Protein AF-A0A6B2VFT3-F1 (afdb_monomer_lite)

Structure (mmCIF, N/CA/C/O backbone):
data_AF-A0A6B2VFT3-F1
#
_entry.id   AF-A0A6B2VFT3-F1
#
loop_
_atom_site.group_PDB
_atom_site.id
_atom_site.type_symbol
_atom_site.label_atom_id
_atom_site.label_alt_id
_atom_site.label_comp_id
_atom_site.label_asym_id
_atom_site.label_entity_id
_atom_site.label_seq_id
_atom_site.pdbx_PDB_ins_code
_atom_site.Cartn_x
_atom_site.Cartn_y
_atom_site.Cartn_z
_atom_site.occupancy
_atom_site.B_iso_or_equiv
_atom_site.auth_seq_id
_atom_site.auth_comp_id
_atom_site.auth_asym_id
_atom_site.auth_atom_id
_atom_site.pdbx_PDB_model_num
ATOM 1 N N . MET A 1 1 ? -13.872 17.347 -21.518 1.00 41.34 1 MET A N 1
ATOM 2 C CA . MET A 1 1 ? -14.284 16.043 -22.066 1.00 41.34 1 MET A CA 1
ATOM 3 C C . MET A 1 1 ? -13.185 15.643 -23.029 1.00 41.34 1 MET A C 1
ATOM 5 O O . MET A 1 1 ? -13.126 16.195 -24.115 1.00 41.34 1 MET A O 1
ATOM 9 N N . THR A 1 2 ? -12.223 14.849 -22.569 1.00 34.91 2 THR A N 1
ATOM 10 C CA . THR A 1 2 ? -11.095 14.399 -23.394 1.00 34.91 2 THR A CA 1
ATOM 11 C C . THR A 1 2 ? -11.038 12.887 -23.328 1.00 34.91 2 THR A C 1
ATOM 13 O O . THR A 1 2 ? -10.914 12.299 -22.257 1.00 34.91 2 THR A O 1
ATOM 16 N N . ASP A 1 3 ? -11.230 12.330 -24.512 1.00 42.72 3 ASP A N 1
ATOM 17 C CA . ASP A 1 3 ? -11.231 10.932 -24.892 1.00 42.72 3 ASP A CA 1
ATOM 18 C C . ASP A 1 3 ? -9.810 10.364 -24.752 1.00 42.72 3 ASP A C 1
ATOM 20 O O . ASP A 1 3 ? -8.847 10.969 -25.229 1.00 42.72 3 ASP A O 1
ATOM 24 N N . GLN A 1 4 ? -9.661 9.245 -24.043 1.00 43.94 4 GLN A N 1
ATOM 25 C CA . GLN A 1 4 ? -8.425 8.463 -24.034 1.00 43.94 4 GLN A CA 1
ATOM 26 C C . GLN A 1 4 ? -8.729 7.106 -24.663 1.00 43.94 4 GLN A C 1
ATOM 28 O O . GLN A 1 4 ? -9.179 6.184 -23.988 1.00 43.94 4 GLN A O 1
ATOM 33 N N . ALA A 1 5 ? -8.473 7.008 -25.965 1.00 39.91 5 ALA A N 1
ATOM 34 C CA . ALA A 1 5 ? -8.358 5.742 -26.669 1.00 39.91 5 ALA A CA 1
ATOM 35 C C . ALA A 1 5 ? -6.962 5.153 -26.409 1.00 39.91 5 ALA A C 1
ATOM 37 O O . ALA A 1 5 ? -5.946 5.833 -26.570 1.00 39.91 5 ALA A O 1
ATOM 38 N N . VAL A 1 6 ? -6.923 3.895 -25.976 1.00 45.75 6 VAL A N 1
ATOM 39 C CA . VAL A 1 6 ? -5.705 3.096 -25.818 1.00 45.75 6 VAL A CA 1
ATOM 40 C C . VAL A 1 6 ? -5.844 1.868 -26.705 1.00 45.75 6 VAL A C 1
ATOM 42 O O . VAL A 1 6 ? -6.513 0.910 -26.334 1.00 45.75 6 VAL A O 1
ATOM 45 N N . ASP A 1 7 ? -5.220 1.910 -27.880 1.00 37.69 7 ASP A N 1
ATOM 46 C CA . ASP A 1 7 ? -4.957 0.703 -28.658 1.00 37.69 7 ASP A CA 1
ATOM 47 C C . ASP A 1 7 ? -3.831 -0.072 -27.972 1.00 37.69 7 ASP A C 1
ATOM 49 O O . ASP A 1 7 ? -2.713 0.425 -27.803 1.00 37.69 7 ASP A O 1
ATOM 53 N N . ALA A 1 8 ? -4.140 -1.295 -27.560 1.00 39.00 8 ALA A N 1
ATOM 54 C CA . ALA A 1 8 ? -3.167 -2.274 -27.120 1.00 39.00 8 ALA A CA 1
ATOM 55 C C . ALA A 1 8 ? -3.342 -3.497 -28.011 1.00 39.00 8 ALA A C 1
ATOM 57 O O . ALA A 1 8 ? -4.253 -4.291 -27.799 1.00 39.00 8 ALA A O 1
ATOM 58 N N . ASP A 1 9 ? -2.477 -3.624 -29.013 1.00 39.12 9 ASP A N 1
ATOM 59 C CA . ASP A 1 9 ? -2.381 -4.847 -29.793 1.00 39.12 9 ASP A CA 1
ATOM 60 C C . ASP A 1 9 ? -1.041 -5.538 -29.516 1.00 39.12 9 ASP A C 1
ATOM 62 O O . ASP A 1 9 ? 0.028 -4.922 -29.557 1.00 39.12 9 ASP A O 1
ATOM 66 N N . GLY A 1 10 ? -1.140 -6.834 -29.224 1.00 41.69 10 GLY A N 1
ATOM 67 C CA . GLY A 1 10 ? -0.089 -7.823 -29.438 1.00 41.69 10 GLY A CA 1
ATOM 68 C C . GLY A 1 10 ? 1.031 -7.953 -28.403 1.00 41.69 10 GLY A C 1
ATOM 69 O O . GLY A 1 10 ? 2.147 -7.503 -28.640 1.00 41.69 10 GLY A O 1
ATOM 70 N N . ALA A 1 11 ? 0.810 -8.763 -27.360 1.00 41.25 11 ALA A N 1
ATOM 71 C CA . ALA A 1 11 ? 1.808 -9.757 -26.939 1.00 41.25 11 ALA A CA 1
ATOM 72 C C . ALA A 1 11 ? 1.169 -10.874 -26.095 1.00 41.25 11 ALA A C 1
ATOM 74 O O . ALA A 1 11 ? 1.016 -10.765 -24.880 1.00 41.25 11 ALA A O 1
ATOM 75 N N . ASN A 1 12 ? 0.844 -11.980 -26.768 1.00 47.03 12 ASN A N 1
ATOM 76 C CA . ASN A 1 12 ? 0.576 -13.280 -26.159 1.00 47.03 12 ASN A CA 1
ATOM 77 C C . ASN A 1 12 ? 1.752 -13.705 -25.264 1.00 47.03 12 ASN A C 1
ATOM 79 O O . ASN A 1 12 ? 2.849 -13.943 -25.769 1.00 47.03 12 ASN A O 1
ATOM 83 N N . LEU A 1 13 ? 1.512 -13.887 -23.964 1.00 55.38 13 LEU A N 1
ATOM 84 C CA . LEU A 1 13 ? 2.362 -14.706 -23.102 1.00 55.38 13 LEU A CA 1
ATOM 85 C C . LEU A 1 13 ? 1.484 -15.711 -22.358 1.00 55.38 13 LEU A C 1
ATOM 87 O O . LEU A 1 13 ? 0.779 -15.391 -21.403 1.00 55.38 13 LEU A O 1
ATOM 91 N N . SER A 1 14 ? 1.535 -16.928 -22.897 1.00 48.56 14 SER A N 1
ATOM 92 C CA . SER A 1 14 ? 0.898 -18.157 -22.444 1.00 48.56 14 SER A CA 1
ATOM 93 C C . SER A 1 14 ? 0.944 -18.337 -20.926 1.00 48.56 14 SER A C 1
ATOM 95 O O . SER A 1 14 ? 1.962 -18.107 -20.273 1.00 48.56 14 SER A O 1
ATOM 97 N N . GLY A 1 15 ? -0.183 -18.801 -20.388 1.00 51.72 15 GLY A N 1
ATOM 98 C CA . GLY A 1 15 ? -0.405 -19.024 -18.972 1.00 51.72 15 GLY A CA 1
ATOM 99 C C . GLY A 1 15 ? 0.516 -20.076 -18.358 1.00 51.72 15 GLY A C 1
ATOM 100 O O . GLY A 1 15 ? 0.605 -21.190 -18.850 1.00 51.72 15 GLY A O 1
ATOM 101 N N . THR A 1 16 ? 1.137 -19.680 -17.248 1.00 47.50 16 THR A N 1
ATOM 102 C CA . THR A 1 16 ? 1.447 -20.453 -16.029 1.00 47.50 16 THR A CA 1
ATOM 103 C C . THR A 1 16 ? 2.081 -19.467 -15.051 1.00 47.50 16 THR A C 1
ATOM 105 O O . THR A 1 16 ? 3.251 -19.566 -14.710 1.00 47.50 16 THR A O 1
ATOM 108 N N . ASP A 1 17 ? 1.329 -18.448 -14.640 1.00 44.75 17 ASP A N 1
ATOM 109 C CA . ASP A 1 17 ? 1.875 -17.377 -13.804 1.00 44.75 17 ASP A CA 1
ATOM 110 C C . ASP A 1 17 ? 1.174 -17.368 -12.443 1.00 44.75 17 ASP A C 1
ATOM 112 O O . ASP A 1 17 ? 0.730 -16.339 -11.931 1.00 44.75 17 ASP A O 1
ATOM 116 N N . ARG A 1 18 ? 1.124 -18.548 -11.801 1.00 52.19 18 ARG A N 1
ATOM 117 C CA . ARG A 1 18 ? 1.187 -18.597 -10.334 1.00 52.19 18 ARG A CA 1
ATOM 118 C C . ARG A 1 18 ? 2.610 -18.185 -9.970 1.00 52.19 18 ARG A C 1
ATOM 120 O O . ARG A 1 18 ? 3.429 -19.013 -9.588 1.00 52.19 18 ARG A O 1
ATOM 127 N N . SER A 1 19 ? 2.904 -16.905 -10.187 1.00 51.16 19 SER A N 1
ATOM 128 C CA . SER A 1 19 ? 4.177 -16.316 -9.824 1.00 51.16 19 SER A CA 1
ATOM 129 C C . SER A 1 19 ? 4.296 -16.528 -8.315 1.00 51.16 19 SER A C 1
ATOM 131 O O . SER A 1 19 ? 3.402 -16.081 -7.580 1.00 51.16 19 SER A O 1
ATOM 133 N N . PRO A 1 20 ? 5.287 -17.306 -7.842 1.00 48.97 20 PRO A N 1
ATOM 134 C CA . PRO A 1 20 ? 5.480 -17.501 -6.416 1.00 48.97 20 PRO A CA 1
ATOM 135 C C . PRO A 1 20 ? 5.584 -16.119 -5.773 1.00 48.97 20 PRO A C 1
ATOM 137 O O . PRO A 1 20 ? 6.098 -15.192 -6.402 1.00 48.97 20 PRO A O 1
ATOM 140 N N . ALA A 1 21 ? 5.058 -15.964 -4.552 1.00 56.84 21 ALA A N 1
ATOM 141 C CA . ALA A 1 21 ? 5.315 -14.769 -3.757 1.00 56.84 21 ALA A CA 1
ATOM 142 C C . ALA A 1 21 ? 6.821 -14.511 -3.843 1.00 56.84 21 ALA A C 1
ATOM 144 O O . ALA A 1 21 ? 7.601 -15.375 -3.434 1.00 56.84 21 ALA A O 1
ATOM 145 N N . ALA A 1 22 ? 7.208 -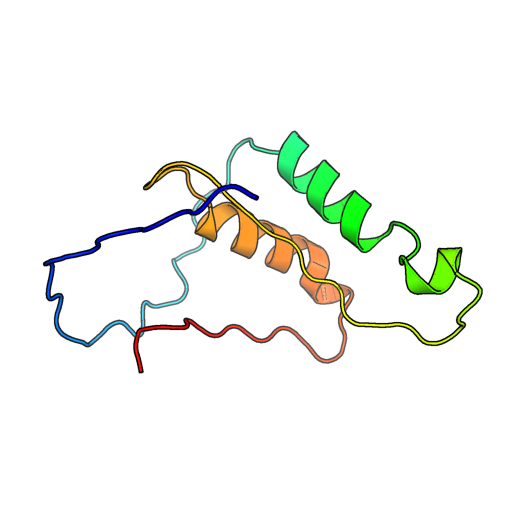13.425 -4.521 1.00 56.44 22 ALA A N 1
ATOM 146 C CA . ALA A 1 22 ? 8.600 -13.155 -4.821 1.00 56.44 22 ALA A CA 1
ATOM 147 C C . ALA A 1 22 ? 9.373 -13.289 -3.508 1.00 56.44 22 ALA A C 1
ATOM 149 O O . ALA A 1 22 ? 8.940 -12.740 -2.490 1.00 56.44 22 ALA A O 1
ATOM 150 N N . ALA A 1 23 ? 10.459 -14.074 -3.512 1.00 55.72 23 ALA A N 1
ATOM 151 C CA . ALA A 1 23 ? 11.365 -14.147 -2.369 1.00 55.72 23 ALA A CA 1
ATOM 152 C C . ALA A 1 23 ? 11.607 -12.713 -1.881 1.00 55.72 23 ALA A C 1
ATOM 154 O O . ALA A 1 23 ? 11.755 -11.851 -2.752 1.00 55.72 23 ALA A O 1
ATOM 155 N N . PRO A 1 24 ? 11.575 -12.431 -0.563 1.00 59.22 24 PRO A N 1
ATOM 156 C CA . PRO A 1 24 ? 11.543 -11.065 -0.060 1.00 59.22 24 PRO A CA 1
ATOM 157 C C . PRO A 1 24 ? 12.792 -10.320 -0.527 1.00 59.22 24 PRO A C 1
ATOM 159 O O . PRO A 1 24 ? 13.861 -10.392 0.074 1.00 59.22 24 PRO A O 1
ATOM 162 N N . GLY A 1 25 ? 12.652 -9.641 -1.661 1.00 65.56 25 GLY A N 1
ATOM 163 C CA . GLY A 1 25 ? 13.644 -8.740 -2.192 1.00 65.56 25 GLY A CA 1
ATOM 164 C C . GLY A 1 25 ? 13.704 -7.546 -1.261 1.00 65.56 25 GLY A C 1
ATOM 165 O O . GLY A 1 25 ? 12.694 -7.122 -0.696 1.00 65.56 25 GLY A O 1
ATOM 166 N N . LEU A 1 26 ? 14.899 -7.002 -1.085 1.00 80.69 26 LEU A N 1
ATOM 167 C CA . LEU A 1 26 ? 15.057 -5.761 -0.347 1.00 80.69 26 LEU A CA 1
ATOM 168 C C . LEU A 1 26 ? 14.296 -4.658 -1.094 1.00 80.69 26 LEU A C 1
ATOM 170 O O . LEU A 1 26 ? 14.646 -4.307 -2.221 1.00 80.69 26 LEU A O 1
ATOM 174 N N . PHE A 1 27 ? 13.248 -4.117 -0.472 1.00 89.12 27 PHE A N 1
ATOM 175 C CA . PHE A 1 27 ? 12.587 -2.910 -0.954 1.00 89.12 27 PHE A CA 1
ATOM 176 C C . PHE A 1 27 ? 13.376 -1.697 -0.457 1.00 89.12 27 PHE A C 1
ATOM 178 O O . PHE A 1 27 ? 13.479 -1.463 0.747 1.00 89.12 27 PHE A O 1
ATOM 185 N N . LEU A 1 28 ? 13.967 -0.938 -1.380 1.00 90.56 28 LEU A N 1
ATOM 186 C CA . LEU A 1 28 ? 14.844 0.188 -1.058 1.00 90.56 28 LEU A CA 1
ATOM 187 C C . LEU A 1 28 ? 14.262 1.507 -1.571 1.00 90.56 28 LEU A C 1
ATOM 189 O O . LEU A 1 28 ? 13.749 1.595 -2.687 1.00 90.56 28 LEU A O 1
ATOM 193 N N . GLY A 1 29 ? 14.406 2.563 -0.768 1.00 93.44 29 GLY A N 1
ATOM 194 C CA . GLY A 1 29 ? 13.929 3.903 -1.109 1.00 93.44 29 GLY A CA 1
ATOM 195 C C . GLY A 1 29 ? 12.402 4.031 -1.087 1.00 93.44 29 GLY A C 1
ATOM 196 O O . GLY A 1 29 ? 11.713 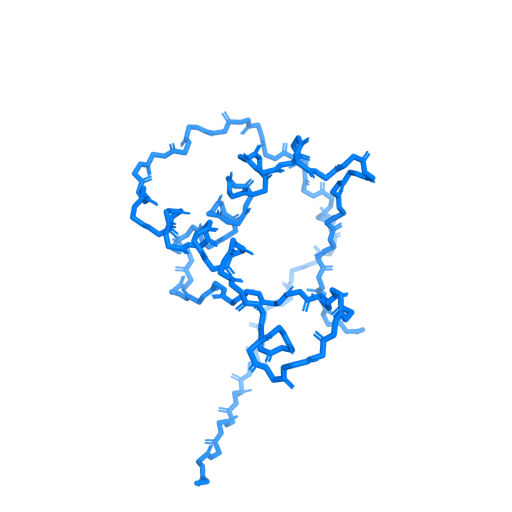3.308 -0.373 1.00 93.44 29 GLY A O 1
ATOM 197 N N . ARG A 1 30 ? 11.874 5.006 -1.843 1.00 95.06 30 ARG A N 1
ATOM 198 C CA . ARG A 1 30 ? 10.426 5.257 -2.034 1.00 95.06 30 ARG A CA 1
ATOM 199 C C . ARG A 1 30 ? 9.624 5.497 -0.742 1.00 95.06 30 ARG A C 1
ATOM 201 O O . ARG A 1 30 ? 8.415 5.276 -0.665 1.00 95.06 30 ARG A O 1
ATOM 208 N N . THR A 1 31 ? 10.314 5.966 0.295 1.00 94.69 31 THR A N 1
ATOM 209 C CA . THR A 1 31 ? 9.747 6.246 1.621 1.00 94.69 31 THR A CA 1
ATOM 210 C C . THR A 1 31 ? 8.707 7.360 1.577 1.00 94.69 31 THR A C 1
ATOM 212 O O . THR A 1 31 ? 7.744 7.331 2.342 1.00 94.69 31 THR A O 1
ATOM 215 N N . ARG A 1 32 ? 8.874 8.328 0.669 1.00 96.75 32 ARG A N 1
ATOM 216 C CA . ARG A 1 32 ? 7.920 9.420 0.464 1.00 96.75 32 ARG A CA 1
ATOM 217 C C . ARG A 1 32 ? 6.581 8.887 -0.035 1.00 96.75 32 ARG A C 1
ATOM 219 O O . ARG A 1 32 ? 5.552 9.198 0.551 1.00 96.75 32 ARG A O 1
ATOM 226 N N . GLU A 1 33 ? 6.608 8.056 -1.064 1.00 96.94 33 GLU A N 1
ATOM 227 C CA . GLU A 1 33 ? 5.424 7.480 -1.691 1.00 96.94 33 GLU A CA 1
ATOM 228 C C . GLU A 1 33 ? 4.684 6.561 -0.714 1.00 96.94 33 GLU A C 1
ATOM 230 O O . GLU A 1 33 ? 3.468 6.653 -0.581 1.00 96.94 33 GLU A O 1
ATOM 235 N N . LEU A 1 34 ? 5.412 5.733 0.044 1.00 96.56 34 LEU A N 1
ATOM 236 C CA . LEU A 1 34 ? 4.824 4.919 1.115 1.00 96.56 34 LEU A CA 1
ATOM 237 C C . LEU A 1 34 ? 4.163 5.776 2.199 1.00 96.56 34 LEU A C 1
ATOM 239 O O . LEU A 1 34 ? 3.073 5.454 2.672 1.00 96.56 34 LEU A O 1
ATOM 243 N N . LYS A 1 35 ? 4.807 6.878 2.598 1.00 95.56 35 LYS A N 1
ATOM 244 C CA . LYS A 1 35 ? 4.250 7.804 3.588 1.00 95.56 35 LYS A CA 1
ATOM 245 C C . LYS A 1 35 ? 2.962 8.455 3.082 1.00 95.56 35 LYS A C 1
ATOM 247 O O . LYS A 1 35 ? 2.001 8.517 3.843 1.00 95.56 35 LYS A O 1
ATOM 252 N N . GLU A 1 36 ? 2.946 8.916 1.834 1.00 95.25 36 GLU A N 1
ATOM 253 C CA . GLU A 1 36 ? 1.770 9.519 1.195 1.00 95.25 36 GLU A CA 1
ATOM 254 C C . GLU A 1 36 ? 0.615 8.507 1.101 1.00 95.25 36 GLU A C 1
ATOM 256 O O . GLU A 1 36 ? -0.476 8.783 1.595 1.00 95.25 36 GLU A O 1
ATOM 261 N N . LEU A 1 37 ? 0.875 7.287 0.616 1.00 95.19 37 LEU A N 1
ATOM 262 C CA . LEU A 1 37 ? -0.137 6.226 0.529 1.00 95.19 37 LEU A CA 1
ATOM 263 C C . LEU A 1 37 ? -0.715 5.845 1.900 1.00 95.19 37 LEU A C 1
ATOM 265 O O . LEU A 1 37 ? -1.924 5.669 2.037 1.00 95.19 37 LEU A O 1
ATOM 269 N N . ARG A 1 38 ? 0.126 5.742 2.938 1.00 93.88 38 ARG A N 1
ATOM 270 C CA . ARG A 1 38 ? -0.349 5.493 4.310 1.00 93.88 38 ARG A CA 1
ATOM 271 C C . ARG A 1 38 ? -1.210 6.647 4.817 1.00 93.88 38 ARG A C 1
ATOM 273 O O . ARG A 1 38 ? -2.248 6.396 5.418 1.00 93.88 38 ARG A O 1
ATOM 280 N N . ALA A 1 39 ? -0.811 7.891 4.560 1.00 92.00 39 ALA A N 1
ATOM 281 C CA . ALA A 1 39 ? -1.590 9.058 4.962 1.00 92.00 39 ALA A CA 1
ATOM 282 C C . ALA A 1 39 ? -2.978 9.082 4.299 1.00 92.00 39 ALA A C 1
ATOM 284 O O . ALA A 1 39 ? -3.952 9.437 4.959 1.00 92.00 39 ALA A O 1
ATOM 285 N N . ASP A 1 40 ? -3.096 8.647 3.042 1.00 90.00 40 ASP A N 1
ATOM 286 C CA . ASP A 1 40 ? -4.386 8.565 2.347 1.00 90.00 40 ASP A CA 1
ATOM 287 C C . ASP A 1 40 ? -5.331 7.507 2.936 1.00 90.00 40 ASP A C 1
ATOM 289 O O . ASP A 1 40 ? -6.553 7.704 2.939 1.00 90.00 40 ASP A O 1
ATOM 293 N N . ILE A 1 41 ? -4.785 6.411 3.477 1.00 88.88 41 ILE A N 1
ATOM 294 C CA . ILE A 1 41 ? -5.560 5.405 4.221 1.00 88.88 41 ILE A CA 1
ATOM 295 C C . ILE A 1 41 ? -6.111 6.015 5.515 1.00 88.88 41 ILE A C 1
ATOM 297 O O . ILE A 1 41 ? -7.304 5.879 5.791 1.00 88.88 41 ILE A O 1
ATOM 301 N N . GLU A 1 42 ? -5.266 6.719 6.274 1.00 84.94 42 GLU A N 1
ATOM 302 C CA . GLU A 1 42 ? -5.646 7.318 7.564 1.00 84.94 42 GLU A CA 1
ATOM 303 C C . GLU A 1 42 ? -6.574 8.526 7.425 1.00 84.94 42 GLU A C 1
ATOM 305 O O . GLU A 1 42 ? -7.368 8.824 8.319 1.00 84.94 42 GLU A O 1
ATOM 310 N N . ARG A 1 43 ? -6.468 9.263 6.317 1.00 81.69 43 ARG A N 1
ATOM 311 C CA . ARG A 1 43 ? -7.235 10.488 6.088 1.00 81.69 43 ARG A CA 1
ATOM 312 C C . ARG A 1 43 ? -8.729 10.204 6.184 1.00 81.69 43 ARG A C 1
ATOM 314 O O . ARG A 1 43 ? -9.196 9.220 5.621 1.00 81.69 43 ARG A O 1
ATOM 321 N N . ALA A 1 44 ? -9.496 11.104 6.804 1.00 70.88 44 ALA A N 1
ATOM 322 C CA . ALA A 1 44 ? -10.957 11.023 6.847 1.00 70.88 44 ALA A CA 1
ATOM 323 C C . ALA A 1 44 ? -11.552 10.810 5.442 1.00 70.88 44 ALA A C 1
ATOM 325 O O . ALA A 1 44 ? -11.175 11.483 4.478 1.00 70.88 44 ALA A O 1
ATOM 326 N N . GLY A 1 45 ? -12.463 9.843 5.325 1.00 69.06 45 GLY A N 1
ATOM 327 C CA . GLY A 1 45 ? -13.043 9.474 4.037 1.00 69.06 45 GLY A CA 1
ATOM 328 C C . GLY A 1 45 ? -13.943 10.574 3.512 1.00 69.06 45 GLY A C 1
ATOM 329 O O . GLY A 1 45 ? -14.455 11.380 4.286 1.00 69.06 45 GLY A O 1
ATOM 330 N N . LEU A 1 46 ? -14.181 10.588 2.199 1.00 68.69 46 LEU A N 1
ATOM 331 C CA . LEU A 1 46 ? -15.107 11.545 1.592 1.00 68.69 46 LEU A CA 1
ATOM 332 C C . LEU A 1 46 ? -16.486 11.491 2.269 1.00 68.69 46 LEU A C 1
ATOM 334 O O . LEU A 1 46 ? -17.104 12.526 2.496 1.00 68.69 46 LEU A O 1
ATOM 338 N N . ASP A 1 47 ? -16.924 10.298 2.672 1.00 64.69 47 ASP A N 1
ATOM 339 C CA . ASP A 1 47 ? -18.161 10.097 3.425 1.00 64.69 47 ASP A CA 1
ATOM 340 C C . ASP A 1 47 ? -18.112 10.698 4.831 1.00 64.69 47 ASP A C 1
ATOM 342 O O . ASP A 1 47 ? -19.065 11.360 5.232 1.00 64.69 47 ASP A O 1
ATOM 346 N N . THR A 1 48 ? -16.988 10.556 5.538 1.00 66.19 48 THR A N 1
ATOM 347 C CA . THR A 1 48 ? -16.766 11.179 6.850 1.00 66.19 48 THR A CA 1
ATOM 348 C C . THR A 1 48 ? -16.803 12.705 6.753 1.00 66.19 48 THR A C 1
ATOM 350 O O . THR A 1 48 ? -17.423 13.359 7.585 1.00 66.19 48 THR A O 1
ATOM 353 N N . ILE A 1 49 ? -16.199 13.274 5.704 1.00 64.94 49 ILE A N 1
ATOM 354 C CA . ILE A 1 49 ? -16.233 14.718 5.419 1.00 64.94 49 ILE A CA 1
ATOM 355 C C . ILE A 1 49 ? -17.653 15.165 5.023 1.00 64.94 49 ILE A C 1
ATOM 357 O O . ILE A 1 49 ? -18.072 16.267 5.357 1.00 64.94 49 ILE A O 1
ATOM 361 N N . SER A 1 50 ? -18.424 14.287 4.376 1.00 69.44 50 SER A N 1
ATOM 362 C CA . SER A 1 50 ? -19.821 14.520 3.979 1.00 69.44 50 SER A CA 1
ATOM 363 C C . SER A 1 50 ? -20.839 14.213 5.093 1.00 69.44 50 SER A C 1
ATOM 365 O O . SER A 1 50 ? -22.033 14.106 4.816 1.00 69.44 50 SER A O 1
ATOM 367 N N . GLY A 1 51 ? -20.392 14.011 6.340 1.00 67.88 51 GLY A N 1
ATOM 368 C CA . GLY A 1 51 ? -21.258 13.749 7.498 1.00 67.88 51 GLY A CA 1
ATOM 369 C C . GLY A 1 51 ? -21.891 12.350 7.546 1.00 67.88 51 GLY A C 1
ATOM 370 O O . 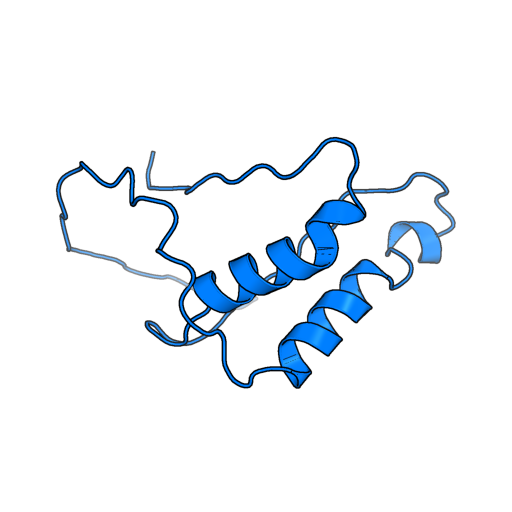GLY A 1 51 ? -22.718 12.074 8.416 1.00 67.88 51 GLY A O 1
ATOM 371 N N . ARG A 1 52 ? -21.514 11.439 6.641 1.00 64.94 52 ARG A N 1
ATOM 372 C CA . ARG A 1 52 ? -21.985 10.048 6.634 1.00 64.94 52 ARG A CA 1
ATOM 373 C C . ARG A 1 52 ? -21.095 9.186 7.535 1.00 64.94 52 ARG A C 1
ATOM 375 O O . ARG A 1 52 ? -19.884 9.111 7.355 1.00 64.94 52 ARG A O 1
ATOM 382 N N . LYS A 1 53 ? -21.718 8.513 8.510 1.00 56.66 53 LYS A N 1
ATOM 383 C CA . LYS A 1 53 ? -21.041 7.746 9.579 1.00 56.66 53 LYS A CA 1
ATOM 384 C C . LYS A 1 53 ? -20.510 6.366 9.176 1.00 56.66 53 LYS A C 1
ATOM 386 O O . LYS A 1 53 ? -19.743 5.787 9.937 1.00 56.66 53 LYS A O 1
ATOM 391 N N . ALA A 1 54 ? -20.927 5.811 8.038 1.00 59.50 54 ALA A N 1
ATOM 392 C CA . ALA A 1 54 ? -20.533 4.456 7.664 1.00 59.50 54 ALA A CA 1
ATOM 393 C C . ALA A 1 54 ? -19.117 4.442 7.054 1.00 59.50 54 ALA A C 1
ATOM 395 O O . ALA A 1 54 ? -18.882 5.168 6.083 1.00 59.50 54 ALA A O 1
ATOM 396 N N . PRO A 1 55 ? -18.183 3.621 7.569 1.00 63.41 55 PRO A N 1
ATOM 397 C CA . PRO A 1 55 ? -16.885 3.434 6.938 1.00 63.41 55 P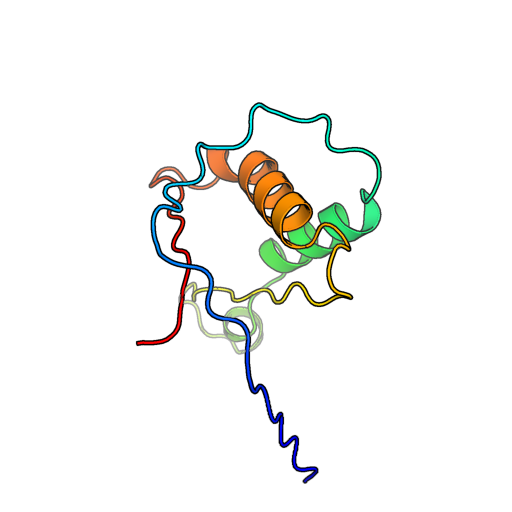RO A CA 1
ATOM 398 C C . PRO A 1 55 ? -17.081 2.776 5.567 1.00 63.41 55 PRO A C 1
ATOM 400 O O . PRO A 1 55 ? -17.635 1.683 5.463 1.00 63.41 55 PRO A O 1
ATOM 403 N N . ARG A 1 56 ? -16.654 3.458 4.502 1.00 70.00 56 ARG A N 1
ATOM 404 C CA . ARG A 1 56 ? -16.654 2.915 3.139 1.00 70.00 56 ARG A CA 1
ATOM 405 C C . ARG A 1 56 ? -15.256 2.524 2.688 1.00 70.00 56 ARG A C 1
ATOM 407 O O . ARG A 1 56 ? -14.259 3.077 3.156 1.00 70.00 56 ARG A O 1
ATOM 414 N N . ALA A 1 57 ? -15.222 1.572 1.756 1.00 79.81 57 ALA A N 1
ATOM 415 C CA . ALA A 1 57 ? -14.004 1.094 1.122 1.00 79.81 57 ALA A CA 1
ATOM 416 C C . ALA A 1 57 ? -13.210 2.249 0.490 1.00 79.81 57 ALA A C 1
ATOM 418 O O . ALA A 1 57 ? -13.781 3.192 -0.062 1.00 79.81 57 ALA A O 1
ATOM 419 N N . ARG A 1 58 ? -11.881 2.158 0.568 1.00 83.81 58 ARG A N 1
ATOM 420 C CA . ARG A 1 58 ? -10.948 3.089 -0.075 1.00 83.81 58 ARG A CA 1
ATOM 421 C C . ARG A 1 58 ? -10.345 2.443 -1.307 1.00 83.81 58 ARG A C 1
ATOM 423 O O . ARG A 1 58 ? -10.021 1.260 -1.288 1.00 83.81 58 ARG A O 1
ATOM 430 N N . VAL A 1 59 ? -10.153 3.252 -2.343 1.00 89.62 59 VAL A N 1
ATOM 431 C CA . VAL A 1 59 ? -9.443 2.858 -3.559 1.00 89.62 59 VAL A CA 1
ATOM 432 C C . VAL A 1 59 ? -8.241 3.781 -3.712 1.00 89.62 59 VAL A C 1
ATOM 434 O O . VAL A 1 59 ? -8.397 5.000 -3.716 1.00 89.62 59 VAL A O 1
ATOM 437 N N . LEU A 1 60 ? -7.050 3.195 -3.817 1.00 92.44 60 LEU A N 1
ATOM 438 C CA . LEU A 1 60 ? -5.797 3.903 -4.080 1.00 92.44 60 LEU A CA 1
ATOM 439 C C . LEU A 1 60 ? -5.290 3.500 -5.467 1.00 92.44 60 LEU A C 1
ATOM 441 O O . LEU A 1 60 ? -5.296 2.316 -5.802 1.00 92.44 60 LEU A O 1
ATOM 445 N N . LEU A 1 61 ? -4.833 4.469 -6.263 1.00 94.69 61 LEU A N 1
ATOM 446 C CA . LEU A 1 61 ? -4.264 4.232 -7.591 1.00 94.69 61 LEU A CA 1
ATOM 447 C C . LEU A 1 61 ? -2.748 4.445 -7.562 1.00 94.69 61 LEU A C 1
ATOM 449 O O . LEU A 1 61 ? -2.275 5.541 -7.276 1.00 94.69 61 LEU A O 1
ATOM 453 N N . ILE A 1 62 ? -1.989 3.412 -7.931 1.00 95.75 62 ILE A N 1
ATOM 454 C CA . ILE A 1 62 ? -0.537 3.505 -8.126 1.00 95.75 62 ILE A CA 1
ATOM 455 C C . ILE A 1 62 ? -0.248 3.506 -9.630 1.00 95.75 62 ILE A C 1
ATOM 457 O O . ILE A 1 62 ? -0.249 2.466 -10.293 1.00 95.75 62 ILE A O 1
ATOM 461 N N . ALA A 1 63 ? 0.017 4.692 -10.172 1.00 95.50 63 ALA A N 1
ATOM 462 C CA . ALA A 1 63 ? 0.374 4.898 -11.573 1.00 95.50 63 ALA A CA 1
ATOM 463 C C . ALA A 1 63 ? 1.878 5.169 -11.740 1.00 95.50 63 ALA A C 1
ATOM 465 O O . ALA A 1 63 ? 2.567 5.583 -10.809 1.00 95.50 63 ALA A O 1
ATOM 466 N N . GLY A 1 64 ? 2.410 4.904 -12.933 1.00 94.75 64 GLY A N 1
ATOM 467 C CA . GLY A 1 64 ? 3.841 5.016 -13.213 1.00 94.75 64 GLY A CA 1
ATOM 468 C C . GLY A 1 64 ? 4.253 4.264 -14.475 1.00 94.75 64 GLY A C 1
ATOM 469 O O . GLY A 1 64 ? 3.485 3.464 -15.013 1.00 94.75 64 GLY A O 1
ATOM 470 N N . ARG A 1 65 ? 5.475 4.532 -14.947 1.00 96.62 65 ARG A N 1
ATOM 471 C CA . ARG A 1 65 ? 6.031 3.913 -16.159 1.00 96.62 65 ARG A CA 1
ATOM 472 C C . ARG A 1 65 ? 6.131 2.382 -16.017 1.00 96.62 65 ARG A C 1
ATOM 474 O O . ARG A 1 65 ? 6.278 1.878 -14.898 1.00 96.62 65 ARG A O 1
ATOM 481 N N . PRO A 1 66 ? 6.089 1.623 -17.127 1.00 95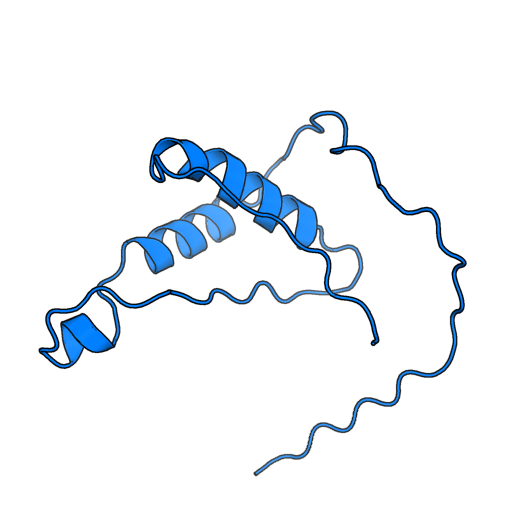.00 66 PRO A N 1
ATOM 482 C CA . PRO A 1 66 ? 6.433 0.204 -17.109 1.00 95.00 66 PRO A CA 1
ATOM 483 C C . PRO A 1 66 ? 7.785 -0.025 -16.418 1.00 95.00 66 PRO A C 1
ATOM 485 O O . PRO A 1 66 ? 8.709 0.770 -16.574 1.00 95.00 66 PRO A O 1
ATOM 488 N N . GLY A 1 67 ? 7.880 -1.069 -15.594 1.00 93.00 67 GLY A N 1
ATOM 489 C CA . GLY A 1 67 ? 9.106 -1.388 -14.853 1.00 93.00 67 GLY A CA 1
ATOM 490 C C . GLY A 1 67 ? 9.430 -0.479 -13.658 1.00 93.00 67 GLY A C 1
ATOM 491 O O . GLY A 1 67 ? 10.397 -0.747 -12.957 1.00 93.00 67 GLY A O 1
ATOM 492 N N . SER A 1 68 ? 8.627 0.543 -13.334 1.00 93.56 68 SER A N 1
ATOM 493 C CA . SER A 1 68 ? 8.937 1.470 -12.227 1.00 93.56 68 SER A CA 1
ATOM 494 C C . SER A 1 68 ? 8.723 0.899 -10.812 1.00 93.56 68 SER A C 1
ATOM 496 O O . SER A 1 68 ? 8.658 1.662 -9.851 1.00 93.56 68 SER A O 1
ATOM 498 N N . GLY A 1 69 ? 8.508 -0.412 -10.669 1.00 94.06 69 GLY A N 1
ATOM 499 C CA . GLY A 1 69 ? 8.273 -1.049 -9.369 1.00 94.06 69 GLY A CA 1
ATOM 500 C C . GLY A 1 69 ? 6.898 -0.779 -8.742 1.00 94.06 69 GLY A C 1
ATOM 501 O O . GLY A 1 69 ? 6.765 -0.869 -7.527 1.00 94.06 69 GLY A O 1
ATOM 502 N N . ARG A 1 70 ? 5.860 -0.460 -9.533 1.00 96.38 70 ARG A N 1
ATOM 503 C CA . ARG A 1 70 ? 4.492 -0.199 -9.022 1.00 96.38 70 ARG A CA 1
ATOM 504 C C . ARG A 1 70 ? 3.946 -1.347 -8.171 1.00 96.38 70 ARG A C 1
ATOM 506 O O . ARG A 1 70 ? 3.415 -1.106 -7.093 1.00 96.38 70 ARG A O 1
ATOM 513 N N . THR A 1 71 ? 4.120 -2.581 -8.643 1.00 93.81 71 THR A N 1
ATOM 514 C CA . THR A 1 71 ? 3.700 -3.787 -7.919 1.00 93.81 71 THR A CA 1
ATOM 515 C C . THR A 1 71 ? 4.479 -3.953 -6.619 1.00 93.81 71 THR A C 1
ATOM 517 O O . THR A 1 71 ? 3.865 -4.174 -5.584 1.00 93.81 71 THR A O 1
ATOM 520 N N . ALA A 1 72 ? 5.800 -3.747 -6.646 1.00 94.50 72 ALA A N 1
ATOM 521 C CA . ALA A 1 72 ? 6.634 -3.831 -5.448 1.00 94.50 72 ALA A CA 1
ATOM 522 C C . ALA A 1 72 ? 6.243 -2.775 -4.397 1.00 94.50 72 ALA A C 1
ATOM 524 O O . ALA A 1 72 ? 6.173 -3.085 -3.214 1.00 94.50 72 ALA A O 1
ATOM 525 N N . LEU A 1 73 ? 5.922 -1.544 -4.818 1.00 96.25 73 LEU A N 1
ATOM 526 C CA . LEU A 1 73 ? 5.431 -0.495 -3.917 1.00 96.25 73 LEU A CA 1
ATOM 527 C C . LEU A 1 73 ? 4.085 -0.872 -3.275 1.00 96.25 73 LEU A C 1
ATOM 529 O O . LEU A 1 73 ? 3.885 -0.624 -2.088 1.00 96.25 73 LEU A O 1
ATOM 533 N N . ALA A 1 74 ? 3.173 -1.472 -4.046 1.00 95.88 74 ALA A N 1
ATOM 534 C CA . ALA A 1 74 ? 1.887 -1.942 -3.534 1.00 95.88 74 ALA A CA 1
ATOM 535 C C . ALA A 1 74 ? 2.058 -3.086 -2.520 1.00 95.88 74 ALA A C 1
ATOM 537 O O . ALA A 1 74 ? 1.432 -3.076 -1.464 1.00 95.88 74 ALA A O 1
ATOM 538 N N . GLU A 1 75 ? 2.922 -4.053 -2.830 1.00 94.25 75 GLU A N 1
ATOM 539 C CA . GLU A 1 75 ? 3.222 -5.190 -1.956 1.00 94.25 75 GLU A CA 1
ATOM 540 C C . GLU A 1 75 ? 3.895 -4.738 -0.656 1.00 94.25 75 GLU A C 1
ATOM 542 O O . GLU A 1 75 ? 3.516 -5.193 0.422 1.00 94.25 75 GLU A O 1
ATOM 547 N N . GLU A 1 76 ? 4.824 -3.784 -0.732 1.00 95.88 76 GLU A N 1
ATOM 548 C CA . GLU A 1 76 ? 5.469 -3.214 0.448 1.00 95.88 76 GLU A CA 1
ATOM 549 C C . GLU A 1 76 ? 4.483 -2.421 1.319 1.00 95.88 76 GLU A C 1
ATOM 551 O O . GLU A 1 76 ? 4.487 -2.568 2.542 1.00 95.88 76 GLU A O 1
ATOM 556 N N . LEU A 1 77 ? 3.588 -1.627 0.716 1.00 95.69 77 LEU A N 1
ATOM 557 C CA . LEU A 1 77 ? 2.513 -0.958 1.454 1.00 95.69 77 LEU A CA 1
ATOM 558 C C . LEU A 1 77 ? 1.650 -1.980 2.201 1.00 95.69 77 LEU A C 1
ATOM 560 O O . LEU A 1 77 ? 1.413 -1.815 3.395 1.00 95.69 77 LEU A O 1
ATOM 564 N N . VAL A 1 78 ? 1.208 -3.036 1.510 1.00 95.00 78 VAL A N 1
ATOM 565 C CA . VAL A 1 78 ? 0.417 -4.126 2.096 1.00 95.00 78 VAL A CA 1
ATOM 566 C C . VAL A 1 78 ? 1.155 -4.757 3.271 1.00 95.00 78 VAL A C 1
ATOM 568 O O . VAL A 1 78 ? 0.581 -4.878 4.352 1.00 95.00 78 VAL A O 1
ATOM 571 N N . ARG A 1 79 ? 2.437 -5.092 3.098 1.00 93.31 79 ARG A N 1
ATOM 572 C CA . ARG A 1 79 ? 3.274 -5.673 4.152 1.00 93.31 79 ARG A CA 1
ATOM 573 C C . ARG A 1 79 ? 3.324 -4.787 5.400 1.00 93.31 79 ARG A C 1
ATOM 575 O O . ARG A 1 79 ? 3.252 -5.305 6.507 1.00 93.31 79 ARG A O 1
ATOM 582 N N . GLN A 1 80 ? 3.411 -3.465 5.237 1.00 93.00 80 GLN A N 1
ATOM 583 C CA . GLN A 1 80 ? 3.471 -2.515 6.357 1.00 93.00 80 GLN A CA 1
ATOM 584 C C . GLN A 1 80 ? 2.142 -2.319 7.092 1.00 93.00 80 GLN A C 1
ATOM 586 O O . GLN A 1 80 ? 2.143 -1.834 8.223 1.00 93.00 80 GLN A O 1
ATOM 591 N N . ILE A 1 81 ? 1.009 -2.619 6.454 1.00 93.88 81 ILE A N 1
ATOM 592 C CA . ILE A 1 81 ? -0.315 -2.340 7.023 1.00 93.88 81 ILE A CA 1
ATOM 593 C C . ILE A 1 81 ? -1.103 -3.596 7.377 1.00 93.88 81 ILE A C 1
ATOM 595 O O . ILE A 1 81 ? -2.121 -3.454 8.048 1.00 93.88 81 ILE A O 1
ATOM 599 N N . ALA A 1 82 ? -0.661 -4.781 6.946 1.00 93.75 82 ALA A N 1
ATOM 600 C CA . ALA A 1 82 ? -1.392 -6.041 7.073 1.00 93.75 82 ALA A CA 1
ATOM 601 C C . ALA A 1 82 ? -1.852 -6.326 8.510 1.00 93.75 82 ALA A C 1
ATOM 603 O O . ALA A 1 82 ? -3.003 -6.689 8.715 1.00 93.75 82 ALA A O 1
ATOM 604 N N . GLU A 1 83 ? -1.003 -6.065 9.508 1.00 92.56 83 GLU A N 1
ATOM 605 C CA . GLU A 1 83 ? -1.323 -6.285 10.930 1.00 92.56 83 GLU A CA 1
ATOM 606 C C . GLU A 1 83 ? -2.508 -5.445 11.437 1.00 92.56 83 GLU A C 1
ATOM 608 O O . GLU A 1 83 ? -3.103 -5.758 12.463 1.00 92.56 83 GLU A O 1
ATOM 613 N N . ARG A 1 84 ? -2.882 -4.380 10.718 1.00 91.25 84 ARG A N 1
ATOM 614 C CA . ARG A 1 84 ? -4.012 -3.504 11.066 1.00 91.25 84 ARG A CA 1
ATOM 615 C C . ARG A 1 84 ? -5.355 -4.027 10.554 1.00 91.25 84 ARG A C 1
ATOM 617 O O . ARG A 1 84 ? -6.387 -3.448 10.885 1.00 91.25 84 ARG A O 1
ATOM 624 N N . TYR A 1 85 ? -5.345 -5.088 9.749 1.00 90.44 85 TYR A N 1
ATOM 625 C CA . TYR A 1 85 ? -6.531 -5.713 9.173 1.00 90.44 85 TYR A CA 1
ATOM 626 C C . TYR A 1 85 ? -6.636 -7.149 9.707 1.00 90.44 85 TYR A C 1
ATOM 628 O O . TYR A 1 85 ? -6.024 -8.053 9.138 1.00 90.44 85 TYR A O 1
ATOM 636 N N . PRO A 1 86 ? -7.384 -7.381 10.805 1.00 90.81 86 PRO A N 1
ATOM 637 C CA . PRO A 1 86 ? -7.442 -8.692 11.462 1.00 90.81 86 PRO A CA 1
ATOM 638 C C . PRO A 1 86 ? -8.055 -9.780 10.572 1.00 90.81 86 PRO A C 1
ATOM 640 O O . PRO A 1 86 ? -7.712 -10.950 10.711 1.00 90.81 86 PRO A O 1
ATOM 643 N N . ASP A 1 87 ? -8.899 -9.386 9.617 1.00 92.31 87 ASP A N 1
ATOM 644 C CA . ASP A 1 87 ? -9.503 -10.285 8.627 1.00 92.31 87 ASP A CA 1
ATOM 645 C C . ASP A 1 87 ? -8.522 -10.688 7.506 1.00 92.31 87 ASP A C 1
ATOM 647 O O . ASP A 1 87 ? -8.851 -11.485 6.627 1.00 92.31 87 ASP A O 1
ATOM 651 N N . GLY A 1 88 ? -7.299 -10.153 7.538 1.00 92.38 88 GLY A N 1
ATOM 652 C CA . GLY A 1 88 ? -6.225 -10.467 6.609 1.00 92.38 88 GLY A CA 1
ATOM 653 C C . GLY A 1 88 ? -6.225 -9.613 5.343 1.00 92.38 88 GLY A C 1
ATOM 654 O O . GLY A 1 88 ? -6.891 -8.583 5.231 1.00 92.38 88 GLY A O 1
ATOM 655 N N . VAL A 1 89 ? -5.414 -10.042 4.372 1.00 94.06 89 VAL A N 1
ATOM 6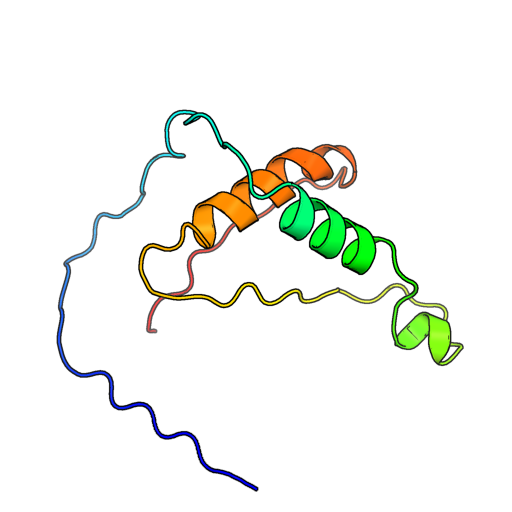56 C CA . VAL A 1 89 ? -5.230 -9.356 3.090 1.00 94.06 89 VAL A CA 1
ATOM 657 C C . VAL A 1 89 ? -5.478 -10.322 1.941 1.00 94.06 89 VAL A C 1
ATOM 659 O O . VAL A 1 89 ? -4.949 -11.432 1.920 1.00 94.06 89 VAL A O 1
ATOM 662 N N . LEU A 1 90 ? -6.247 -9.867 0.953 1.00 94.06 90 LEU A N 1
ATOM 663 C CA . LEU A 1 90 ? -6.525 -10.602 -0.276 1.00 94.06 90 LEU A CA 1
ATOM 664 C C . LEU A 1 90 ? -5.798 -9.953 -1.457 1.00 94.06 90 LEU A C 1
ATOM 666 O O . LEU A 1 90 ? -5.749 -8.728 -1.576 1.00 94.06 90 LEU A O 1
ATOM 670 N N . ARG A 1 91 ? -5.263 -10.781 -2.359 1.00 92.50 91 ARG A N 1
ATOM 671 C CA . ARG A 1 91 ? -4.631 -10.348 -3.610 1.00 92.50 91 ARG A CA 1
ATOM 672 C C . ARG A 1 91 ? -5.274 -11.072 -4.784 1.00 92.50 91 ARG A C 1
ATOM 674 O O . ARG A 1 91 ? -5.350 -12.296 -4.790 1.00 92.50 91 ARG A O 1
ATOM 681 N N . ALA A 1 92 ? -5.652 -10.311 -5.803 1.00 93.69 92 ALA A N 1
ATOM 682 C CA . ALA A 1 92 ? -6.069 -10.833 -7.096 1.00 93.69 92 ALA A CA 1
ATOM 683 C C . ALA A 1 92 ? -5.272 -10.137 -8.203 1.00 93.69 92 ALA A C 1
ATOM 685 O O . ALA A 1 92 ? -5.051 -8.926 -8.153 1.00 93.69 92 ALA A O 1
ATOM 686 N N . ARG A 1 93 ? -4.833 -10.904 -9.204 1.00 91.69 93 ARG A N 1
ATOM 687 C CA . ARG A 1 93 ? -4.349 -10.358 -10.474 1.00 91.69 93 ARG A CA 1
ATOM 688 C C . ARG A 1 93 ? -5.532 -10.365 -11.429 1.00 91.69 93 ARG A C 1
ATOM 690 O O . ARG A 1 93 ? -6.045 -11.433 -11.740 1.00 91.69 93 ARG A O 1
ATOM 697 N N . LEU A 1 94 ? -5.961 -9.184 -11.856 1.00 90.00 94 LEU A N 1
ATOM 698 C CA . LEU A 1 94 ? -6.979 -9.050 -12.892 1.00 90.00 94 LEU A CA 1
ATOM 699 C C . LEU A 1 94 ? -6.277 -9.125 -14.253 1.00 90.00 94 LEU A C 1
ATOM 701 O O . LEU A 1 94 ? -5.279 -8.433 -14.465 1.00 90.00 94 LEU A O 1
ATOM 705 N N . ALA A 1 95 ? -6.760 -10.000 -15.125 1.00 86.75 95 ALA A N 1
ATOM 706 C CA . ALA A 1 95 ? -6.335 -10.137 -16.515 1.00 86.75 95 ALA A CA 1
ATOM 707 C C . ALA A 1 95 ? -7.556 -9.928 -17.425 1.00 86.75 95 ALA A C 1
ATOM 709 O O . ALA A 1 95 ? -8.665 -9.739 -16.917 1.00 86.75 95 ALA A O 1
ATOM 710 N N . GLU A 1 96 ? -7.346 -9.924 -18.741 1.00 85.81 96 GLU A N 1
ATOM 711 C CA . GLU A 1 96 ? -8.453 -9.927 -19.703 1.00 85.81 96 GLU A CA 1
ATOM 712 C C . GLU A 1 96 ? -9.412 -11.104 -19.427 1.00 85.81 96 GLU A C 1
ATOM 714 O O . GLU A 1 96 ? -8.955 -12.142 -18.930 1.00 85.81 96 GLU A O 1
ATOM 719 N N . PRO A 1 97 ? -10.727 -10.914 -19.652 1.00 69.75 97 PRO A N 1
ATOM 720 C CA . PRO A 1 97 ? -11.735 -11.946 -19.422 1.00 69.75 97 PRO A CA 1
ATOM 721 C C . PRO A 1 97 ? -11.569 -13.172 -20.326 1.00 69.75 97 PRO A C 1
ATOM 723 O O . PRO A 1 97 ? -11.099 -13.016 -21.475 1.00 69.75 97 PRO A O 1
#

Secondary structure (DSSP, 8-state):
--------------S-------------S-HHHHHHHHHHHHSPPHHHHTT--S-----------TTS-HHHHHHHHHHHHGGG-TT----------

Sequence (97 aa):
MTDQAVDADGANLSGTDRSPAAAPGLFLGRTRELKELRADIERAGLDTISGRKAPRARVLLIAGRPGSGRTALAEELVRQIAERYPDGVLRARLAEP

Foldseek 3Di:
DDDDDDDDDDDDDDDDPPPPPPDDDDDDDPVVVLVVVVVQVVDQDPCVVVVHPDDDDDDDDQDDDPPPCSVVSVVVSCVVCQVVPPVGDDDDDDDDD

pLDDT: mean 77.05, std 20.23, range [34.91, 96.94]

Radius of gyration: 17.14 Å; chains: 1; bounding box: 37×36×41 Å